Protein AF-A0A0C4E5B7-F1 (afdb_monomer_lite)

pLDDT: mean 74.97, std 14.16, range [29.95, 93.81]

Sequence (117 aa):
MAARSVPILGGSLIIRDPEQQQATRADAPASGTLDILVRSLEEIKSEADASVIVQELNPDYVVAGGKGAPERTFAIDRDAAIHFIKASAATPSVKRFIMISHLASRRSKPGWWSSDD

Foldseek 3Di:
DDPPPDPCQAEAEEEDAPVCVVVVVVVDDPDHDYDYDHDDLLVQQALVSLLVVCVVRVHQEYDYDDDDDPVRCCSRLPRSVVSNVVSLVVRPSHPDYDRDDDPPPDPDDPPPDDPVD

Organism: Magnaporthiopsis poae (strain ATCC 64411 / 73-15) (NCBI:txid644358)

Radius of gyration: 17.14 Å; chains: 1; bounding box: 44×32×56 Å

Structure (mmCIF, N/CA/C/O backbone):
data_AF-A0A0C4E5B7-F1
#
_entry.id   AF-A0A0C4E5B7-F1
#
loop_
_atom_site.group_PDB
_atom_site.id
_atom_site.type_symbol
_atom_site.label_atom_id
_atom_site.label_alt_id
_atom_site.label_comp_id
_atom_site.label_asym_id
_atom_site.label_entity_id
_atom_site.label_seq_id
_atom_site.pdbx_PDB_ins_code
_atom_site.Cartn_x
_atom_site.Cartn_y
_atom_site.Cartn_z
_atom_site.occupancy
_atom_site.B_iso_or_equiv
_atom_site.auth_seq_id
_atom_site.auth_comp_id
_atom_site.auth_asym_id
_atom_site.auth_atom_id
_atom_site.pdbx_PDB_model_num
ATOM 1 N N . MET A 1 1 ? -32.012 12.774 25.250 1.00 36.94 1 MET A N 1
ATOM 2 C CA . MET A 1 1 ? -31.388 11.851 24.277 1.00 36.94 1 MET A CA 1
ATOM 3 C C . MET A 1 1 ? -30.158 12.567 23.732 1.00 36.94 1 MET A C 1
ATOM 5 O O . MET A 1 1 ? -30.299 13.440 22.890 1.00 36.94 1 MET A O 1
ATOM 9 N N . ALA A 1 2 ? -28.989 12.361 24.341 1.00 32.16 2 ALA A N 1
ATOM 10 C CA . ALA A 1 2 ? -27.778 13.095 23.972 1.00 32.16 2 ALA A CA 1
ATOM 11 C C . ALA A 1 2 ? -27.152 12.444 22.735 1.00 32.16 2 ALA A C 1
ATOM 13 O O . ALA A 1 2 ? -26.903 11.237 22.738 1.00 32.16 2 ALA A O 1
ATOM 14 N N . ALA A 1 3 ? -26.929 13.238 21.686 1.00 33.00 3 ALA A N 1
ATOM 15 C CA . ALA A 1 3 ? -26.154 12.824 20.529 1.00 33.00 3 ALA A CA 1
ATOM 16 C C . ALA A 1 3 ? -24.765 12.401 21.020 1.00 33.00 3 ALA A C 1
ATOM 18 O O . ALA A 1 3 ? -23.990 13.218 21.513 1.00 33.00 3 ALA A O 1
ATOM 19 N N . ARG A 1 4 ? -24.473 11.100 20.943 1.00 30.06 4 ARG A N 1
ATOM 20 C CA . ARG A 1 4 ? -23.127 10.582 21.167 1.00 30.06 4 ARG A CA 1
ATOM 21 C C . ARG A 1 4 ? -22.273 11.044 19.992 1.00 30.06 4 ARG A C 1
ATOM 23 O O . ARG A 1 4 ? -22.243 10.388 18.957 1.00 30.06 4 ARG A O 1
ATOM 30 N N . SER A 1 5 ? -21.606 12.183 20.140 1.00 29.95 5 SER A N 1
ATOM 31 C CA . SER A 1 5 ? -20.465 12.532 19.302 1.00 29.95 5 SER A CA 1
ATOM 32 C C . SER A 1 5 ? -19.355 11.541 19.634 1.00 29.95 5 SER A C 1
ATOM 34 O O . SER A 1 5 ? -18.634 11.708 20.617 1.00 29.95 5 SER A O 1
ATOM 36 N N . VAL A 1 6 ? -19.276 10.455 18.871 1.00 37.78 6 VAL A N 1
ATOM 37 C CA . VAL A 1 6 ? -18.101 9.588 18.884 1.00 37.78 6 VAL A CA 1
ATOM 38 C C . VAL A 1 6 ? -16.981 10.411 18.244 1.00 37.78 6 VAL A C 1
ATOM 40 O O . VAL A 1 6 ? -17.129 10.785 17.078 1.00 37.78 6 VAL A O 1
ATOM 43 N N . PRO A 1 7 ? -15.901 10.760 18.966 1.00 39.31 7 PRO A N 1
ATOM 44 C CA . PRO A 1 7 ? -14.723 11.317 18.324 1.00 39.31 7 PRO A CA 1
ATOM 45 C C . PRO A 1 7 ? -14.244 10.244 17.353 1.00 39.31 7 PRO A C 1
ATOM 47 O O . PRO A 1 7 ? -14.017 9.104 17.759 1.00 39.31 7 PRO A O 1
ATOM 50 N N . ILE A 1 8 ? -14.169 10.572 16.069 1.00 43.94 8 ILE A N 1
ATOM 51 C CA . ILE A 1 8 ? -13.596 9.667 15.082 1.00 43.94 8 ILE A CA 1
ATOM 52 C C . ILE A 1 8 ? -12.106 9.604 15.429 1.00 43.94 8 ILE A C 1
ATOM 54 O O . ILE A 1 8 ? -11.342 10.499 15.079 1.00 43.94 8 ILE A O 1
ATOM 58 N N . LEU A 1 9 ? -11.715 8.589 16.199 1.00 44.91 9 LEU A N 1
ATOM 59 C CA . LEU A 1 9 ? -10.332 8.153 16.378 1.00 44.91 9 LEU A CA 1
ATOM 60 C C . LEU A 1 9 ? -9.888 7.550 15.039 1.00 44.91 9 LEU A C 1
ATOM 62 O O . LEU A 1 9 ? -9.827 6.340 14.902 1.00 44.91 9 LEU A O 1
ATOM 66 N N . GLY A 1 10 ? -9.749 8.397 14.019 1.00 48.69 10 GLY A N 1
ATOM 67 C CA . GLY A 1 10 ? -9.525 7.996 12.635 1.00 48.69 10 GLY A CA 1
ATOM 68 C C . GLY A 1 10 ? -8.053 8.076 12.274 1.00 48.69 10 GLY A C 1
ATOM 69 O O . GLY A 1 10 ? -7.648 9.063 11.662 1.00 48.69 10 GLY A O 1
ATOM 70 N N . GLY A 1 11 ? -7.260 7.080 12.660 1.00 55.56 11 GLY A N 1
ATOM 71 C CA . GLY A 1 11 ? -5.852 7.002 12.272 1.00 55.56 11 GLY A CA 1
ATOM 72 C C . GLY A 1 11 ? -5.744 6.649 10.788 1.00 55.56 11 GLY A C 1
ATOM 73 O O . GLY A 1 11 ? -6.164 5.571 10.361 1.00 55.56 11 GLY A O 1
ATOM 74 N N . SER A 1 12 ? -5.226 7.566 9.971 1.00 61.06 12 SER A N 1
ATOM 75 C CA . SER A 1 12 ? -4.914 7.294 8.561 1.00 61.06 12 SER A CA 1
ATOM 76 C C . SER A 1 12 ? -3.431 6.983 8.430 1.00 61.06 12 SER A C 1
ATOM 78 O O . SER A 1 12 ? -2.610 7.845 8.733 1.00 61.06 12 SER A O 1
ATOM 80 N N . LEU A 1 13 ? -3.093 5.780 7.957 1.00 64.25 13 LEU A N 1
ATOM 81 C CA . LEU A 1 13 ? -1.711 5.388 7.701 1.00 64.25 13 LEU A CA 1
ATOM 82 C C . LEU A 1 13 ? -1.312 5.781 6.280 1.00 64.25 13 LEU A C 1
ATOM 84 O O . LEU A 1 13 ? -1.826 5.242 5.294 1.00 64.25 13 LEU A O 1
ATOM 88 N N . ILE A 1 14 ? -0.348 6.695 6.192 1.00 67.31 14 ILE A N 1
ATOM 89 C CA . ILE A 1 14 ? 0.270 7.106 4.932 1.00 67.31 14 ILE A CA 1
ATOM 90 C C . ILE A 1 14 ? 1.734 6.672 4.936 1.00 67.31 14 ILE A C 1
ATOM 92 O O . ILE A 1 14 ? 2.491 7.081 5.817 1.00 67.31 14 ILE A O 1
ATOM 96 N N . ILE A 1 15 ? 2.129 5.888 3.928 1.00 69.00 15 ILE A N 1
ATOM 97 C CA . ILE A 1 15 ? 3.520 5.458 3.731 1.00 69.00 15 ILE A CA 1
ATOM 98 C C . ILE A 1 15 ? 4.174 6.327 2.651 1.00 69.00 15 ILE A C 1
ATOM 100 O O . ILE A 1 15 ? 3.642 6.441 1.544 1.00 69.00 15 ILE A O 1
ATOM 104 N N . ARG A 1 16 ? 5.302 6.977 2.978 1.00 68.81 16 ARG A N 1
ATOM 105 C CA . ARG A 1 16 ? 5.966 7.990 2.131 1.00 68.81 16 ARG A CA 1
ATOM 106 C C . ARG A 1 16 ? 7.491 7.878 2.117 1.0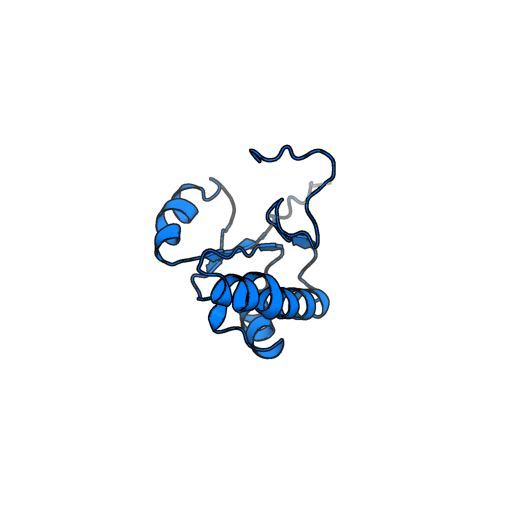0 68.81 16 ARG A C 1
ATOM 108 O O . ARG A 1 16 ? 8.097 7.311 3.024 1.00 68.81 16 ARG A O 1
ATOM 115 N N . ASP A 1 17 ? 8.082 8.520 1.111 1.00 69.31 17 ASP A N 1
ATOM 116 C CA . ASP A 1 17 ? 9.499 8.886 1.072 1.00 69.31 17 ASP A CA 1
ATOM 117 C C . ASP A 1 17 ? 9.831 9.880 2.214 1.00 69.31 17 ASP A C 1
ATOM 119 O O . ASP A 1 17 ? 9.032 10.796 2.458 1.00 69.31 17 ASP A O 1
ATOM 123 N N . PRO A 1 18 ? 10.978 9.739 2.913 1.00 70.12 18 PRO A N 1
ATOM 124 C CA . PRO A 1 18 ? 11.438 10.704 3.915 1.00 70.12 18 PRO A CA 1
ATOM 125 C C . PRO A 1 18 ? 11.383 12.173 3.481 1.00 70.12 18 PRO A C 1
ATOM 127 O O . PRO A 1 18 ? 10.997 13.025 4.283 1.00 70.12 18 PRO A O 1
ATOM 130 N N . GLU A 1 19 ? 11.687 12.485 2.220 1.00 73.38 19 GLU A N 1
ATOM 131 C CA . GLU A 1 19 ? 11.664 13.857 1.694 1.00 73.38 19 GLU A CA 1
ATOM 132 C C . GLU A 1 19 ? 10.256 14.478 1.712 1.00 73.38 19 GLU A C 1
ATOM 134 O O . GLU A 1 19 ? 10.094 15.695 1.801 1.00 73.38 19 GLU A O 1
ATOM 139 N N . GLN A 1 20 ? 9.212 13.648 1.674 1.00 72.31 20 GLN A N 1
ATOM 140 C CA . GLN A 1 20 ? 7.814 14.082 1.627 1.00 72.31 20 GLN A CA 1
ATOM 141 C C . GLN A 1 20 ? 7.190 14.260 3.018 1.00 72.31 20 GLN A C 1
ATOM 143 O O . GLN A 1 20 ? 6.048 14.723 3.131 1.00 72.31 20 GLN A O 1
ATOM 148 N N . GLN A 1 21 ? 7.913 13.912 4.087 1.00 74.81 21 GLN A N 1
ATOM 149 C CA . GLN A 1 21 ? 7.390 13.939 5.452 1.00 74.81 21 GLN A CA 1
ATOM 150 C C . GLN A 1 21 ? 6.958 15.346 5.879 1.00 74.81 21 GLN A C 1
ATOM 152 O O . GLN A 1 21 ? 5.886 15.515 6.461 1.00 74.81 21 GLN A O 1
ATOM 157 N N . GLN A 1 22 ? 7.780 16.358 5.588 1.00 75.31 22 GLN A N 1
ATOM 158 C CA . GLN A 1 22 ? 7.523 17.727 6.035 1.00 75.31 22 GLN A CA 1
ATOM 159 C C . GLN A 1 22 ? 6.290 18.331 5.355 1.00 75.31 22 GLN A C 1
ATOM 161 O O . GLN A 1 22 ? 5.458 18.932 6.032 1.00 75.31 22 GLN A O 1
ATOM 166 N N . ALA A 1 23 ? 6.144 18.128 4.043 1.00 79.56 23 ALA A N 1
ATOM 167 C CA . ALA A 1 23 ? 4.968 18.574 3.299 1.00 79.56 23 ALA A CA 1
ATOM 168 C C . ALA A 1 23 ? 3.695 17.867 3.794 1.00 79.56 23 ALA A C 1
ATOM 170 O O . ALA A 1 23 ? 2.709 18.521 4.104 1.00 79.56 23 ALA A O 1
ATOM 171 N N . THR A 1 24 ? 3.756 16.546 4.001 1.00 75.75 24 THR A N 1
ATOM 172 C CA . THR A 1 24 ? 2.607 15.768 4.502 1.00 75.75 24 THR A CA 1
ATOM 173 C C . THR A 1 24 ? 2.149 16.240 5.886 1.00 75.75 24 THR A C 1
ATOM 175 O O . THR A 1 24 ? 0.954 16.283 6.160 1.00 75.75 24 THR A O 1
ATOM 178 N N . ARG A 1 25 ? 3.085 16.618 6.769 1.00 75.62 25 ARG A N 1
ATOM 179 C CA . ARG A 1 25 ? 2.747 17.195 8.081 1.00 75.62 25 ARG A CA 1
ATOM 180 C C . ARG A 1 25 ? 2.100 18.571 7.973 1.00 75.62 25 ARG A C 1
ATOM 182 O O . ARG A 1 25 ? 1.232 18.875 8.781 1.00 75.62 25 ARG A O 1
ATOM 189 N N . ALA A 1 26 ? 2.528 19.392 7.017 1.00 80.31 26 ALA A N 1
ATOM 190 C CA . ALA A 1 26 ? 1.925 20.701 6.783 1.00 80.31 26 ALA A CA 1
ATOM 191 C C . ALA A 1 26 ? 0.475 20.585 6.278 1.00 80.31 26 ALA A C 1
ATOM 193 O O . ALA A 1 26 ? -0.349 21.430 6.612 1.00 80.31 26 ALA A O 1
ATOM 194 N N . ASP A 1 27 ? 0.167 19.508 5.552 1.00 77.12 27 ASP A N 1
ATOM 195 C CA . ASP A 1 27 ? -1.172 19.202 5.035 1.00 77.12 27 ASP A CA 1
ATOM 196 C C . ASP A 1 27 ? -2.060 18.439 6.038 1.00 77.12 27 ASP A C 1
ATOM 198 O O . ASP A 1 27 ? -3.188 18.055 5.711 1.00 77.12 27 ASP A O 1
ATOM 202 N N . ALA A 1 28 ? -1.573 18.184 7.259 1.00 73.06 28 ALA A N 1
ATOM 203 C CA . ALA A 1 28 ? -2.353 17.494 8.278 1.00 73.06 28 ALA A CA 1
ATOM 204 C C . ALA A 1 28 ? -3.615 18.306 8.641 1.00 73.06 28 ALA A C 1
ATOM 206 O O . ALA A 1 28 ? -3.565 19.536 8.732 1.00 73.06 28 ALA A O 1
ATOM 207 N N . PRO A 1 29 ? -4.762 17.641 8.863 1.00 70.56 29 PRO A N 1
ATOM 208 C CA . PRO A 1 29 ? -6.003 18.336 9.166 1.00 70.56 29 PRO A CA 1
ATOM 209 C C . PRO A 1 29 ? -5.893 19.124 10.478 1.00 70.56 29 PRO A C 1
ATOM 211 O O . PRO A 1 29 ? -5.235 18.702 11.426 1.00 70.56 29 PRO A O 1
ATOM 214 N N . ALA A 1 30 ? -6.603 20.255 10.556 1.00 69.00 30 ALA A N 1
ATOM 215 C CA . ALA A 1 30 ? -6.634 21.100 11.755 1.00 69.00 30 ALA A CA 1
ATOM 216 C C . ALA A 1 30 ? -7.236 20.392 12.990 1.00 69.00 30 ALA A C 1
ATOM 218 O O . ALA A 1 30 ? -7.070 20.861 14.116 1.00 69.00 30 ALA A O 1
ATOM 219 N N . SER A 1 31 ? -7.947 19.278 12.786 1.00 67.56 31 SER A N 1
ATOM 220 C CA . SER A 1 31 ? -8.476 18.406 13.833 1.00 67.56 31 SER A CA 1
ATOM 221 C C . SER A 1 31 ? -8.371 16.927 13.430 1.00 67.56 31 SER A C 1
ATOM 223 O O . SER A 1 31 ? -8.477 16.586 12.253 1.00 67.56 31 SER A O 1
ATOM 225 N N . GLY A 1 32 ? -8.174 16.045 14.416 1.00 68.19 32 GLY A N 1
ATOM 226 C CA . GLY A 1 32 ? -7.913 14.612 14.212 1.00 68.19 32 GLY A CA 1
ATOM 227 C C . GLY A 1 32 ? -6.438 14.236 14.406 1.00 68.19 32 GLY A C 1
ATOM 228 O O . GLY A 1 32 ? -5.605 15.094 14.691 1.00 68.19 32 GLY A O 1
ATOM 229 N N . THR A 1 33 ? -6.125 12.945 14.273 1.00 67.56 33 THR A N 1
ATOM 230 C CA . THR A 1 33 ? -4.759 12.406 14.389 1.00 67.56 33 THR A CA 1
ATOM 231 C C . THR A 1 33 ? -4.346 11.812 13.046 1.00 67.56 33 THR A C 1
ATOM 233 O O . THR A 1 33 ? -5.072 10.997 12.483 1.00 67.56 33 THR A O 1
ATOM 236 N N . LEU A 1 34 ? -3.199 12.245 12.517 1.00 71.75 34 LEU A N 1
ATOM 237 C CA . LEU A 1 34 ? -2.608 11.703 11.294 1.00 71.75 34 LEU A CA 1
ATOM 238 C C . LEU A 1 34 ? -1.309 10.970 11.640 1.00 71.75 34 LEU A C 1
ATOM 240 O O . LEU A 1 34 ? -0.298 11.608 11.942 1.00 71.75 34 LEU A O 1
ATOM 244 N N . ASP A 1 35 ? -1.335 9.643 11.551 1.00 70.56 35 ASP A N 1
ATOM 245 C CA . ASP A 1 35 ? -0.177 8.793 11.817 1.00 70.56 35 ASP A CA 1
ATOM 246 C C . ASP A 1 35 ? 0.638 8.596 10.532 1.00 70.56 35 ASP A C 1
ATOM 248 O O . ASP A 1 35 ? 0.312 7.803 9.645 1.00 70.56 35 ASP A O 1
ATOM 252 N N . ILE A 1 36 ? 1.717 9.369 10.409 1.00 69.75 36 ILE A N 1
ATOM 253 C CA . ILE A 1 36 ? 2.615 9.312 9.251 1.00 69.75 36 ILE A CA 1
ATOM 254 C C . ILE A 1 36 ? 3.728 8.310 9.537 1.00 69.75 36 ILE A C 1
ATOM 256 O O . ILE A 1 36 ? 4.609 8.574 10.360 1.00 69.75 36 ILE A O 1
ATOM 260 N N . LEU A 1 37 ? 3.743 7.207 8.790 1.00 74.38 37 LEU A N 1
ATOM 261 C CA . LEU A 1 37 ? 4.831 6.241 8.826 1.00 74.38 37 LEU A CA 1
ATOM 262 C C . LEU A 1 37 ? 5.752 6.446 7.626 1.00 74.38 37 LEU A C 1
ATOM 264 O O . LEU A 1 37 ? 5.386 6.220 6.475 1.00 74.38 37 LEU A O 1
ATOM 268 N N . VAL A 1 38 ? 6.992 6.831 7.899 1.00 71.56 38 VAL A N 1
ATOM 269 C CA . VAL A 1 38 ? 8.026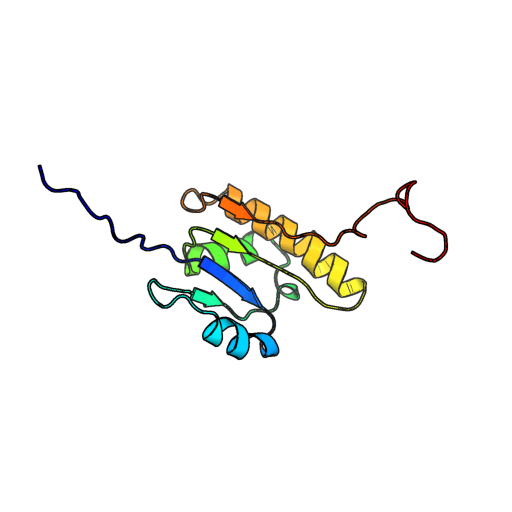 6.930 6.867 1.00 71.56 38 VAL A CA 1
ATOM 270 C C . VAL A 1 38 ? 8.807 5.619 6.840 1.00 71.56 38 VAL A C 1
ATOM 272 O O . VAL A 1 38 ? 9.631 5.353 7.716 1.00 71.56 38 VAL A O 1
ATOM 275 N N . ARG A 1 39 ? 8.529 4.783 5.839 1.00 72.00 39 ARG A N 1
ATOM 276 C CA . ARG A 1 39 ? 9.211 3.506 5.584 1.00 72.00 39 ARG A CA 1
ATOM 277 C C . ARG A 1 39 ? 9.360 3.317 4.081 1.00 72.00 39 ARG A C 1
ATOM 279 O O . ARG A 1 39 ? 8.460 3.668 3.321 1.00 72.00 39 ARG A O 1
ATOM 286 N N . SER A 1 40 ? 10.475 2.725 3.661 1.00 76.12 40 SER A N 1
ATOM 287 C CA . SER A 1 40 ? 10.611 2.281 2.276 1.00 76.12 40 SER A CA 1
ATOM 288 C C . SER A 1 40 ? 9.697 1.083 2.038 1.00 76.12 40 SER A C 1
ATOM 290 O O . SER A 1 40 ? 9.788 0.078 2.741 1.00 76.12 40 SER A O 1
ATOM 292 N N . LEU A 1 41 ? 8.833 1.184 1.029 1.00 78.94 41 LEU 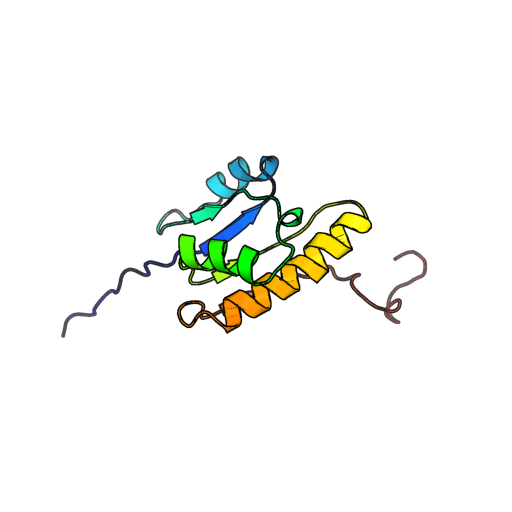A N 1
ATOM 293 C CA . LEU A 1 41 ? 7.990 0.071 0.586 1.00 78.94 41 LEU A CA 1
ATOM 294 C C . LEU A 1 41 ? 8.805 -1.050 -0.070 1.00 78.94 41 LEU A C 1
ATOM 296 O O . LEU A 1 41 ? 8.314 -2.164 -0.204 1.00 78.94 41 LEU A O 1
ATOM 300 N N . GLU A 1 42 ? 10.055 -0.782 -0.449 1.00 78.38 42 GLU A N 1
ATOM 301 C CA . GLU A 1 42 ? 10.937 -1.794 -1.030 1.00 78.38 42 GLU A CA 1
ATOM 302 C C . GLU A 1 42 ? 11.279 -2.901 -0.043 1.00 78.38 42 GLU A C 1
ATOM 304 O O . GLU A 1 42 ? 11.531 -4.018 -0.476 1.00 78.38 42 GLU A O 1
ATOM 309 N N . GLU A 1 43 ? 11.232 -2.632 1.258 1.00 82.00 43 GLU A N 1
ATOM 310 C CA . GLU A 1 43 ? 11.515 -3.633 2.291 1.00 82.00 43 GLU A CA 1
ATOM 311 C C . GLU A 1 43 ? 10.336 -4.586 2.531 1.00 82.00 43 GLU A C 1
ATOM 313 O O . GLU A 1 43 ? 10.458 -5.560 3.267 1.00 82.00 43 GLU A O 1
ATOM 318 N N . ILE A 1 44 ? 9.187 -4.342 1.895 1.00 86.12 44 ILE A N 1
ATOM 319 C CA . ILE A 1 44 ? 7.990 -5.168 2.047 1.00 86.12 44 ILE A CA 1
ATOM 320 C C . ILE A 1 44 ? 8.028 -6.279 1.004 1.00 86.12 44 ILE A C 1
ATOM 322 O O . ILE A 1 44 ? 7.654 -6.085 -0.154 1.00 86.12 44 ILE A O 1
ATOM 326 N N . LYS A 1 45 ? 8.515 -7.453 1.417 1.00 88.44 45 LYS A N 1
ATOM 327 C CA . LYS A 1 45 ? 8.703 -8.626 0.545 1.00 88.44 45 LYS A CA 1
ATOM 328 C C . LYS A 1 45 ? 7.694 -9.739 0.810 1.00 88.44 45 LYS A C 1
ATOM 330 O O . LYS A 1 45 ? 7.692 -10.754 0.113 1.00 88.44 45 LYS A O 1
ATOM 335 N N . SER A 1 46 ? 6.858 -9.574 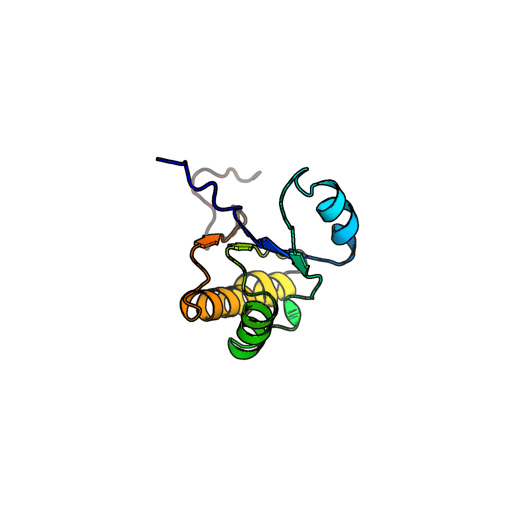1.830 1.00 90.38 46 SER A N 1
ATOM 336 C CA . SER A 1 46 ? 5.867 -10.555 2.233 1.00 90.38 46 SER A CA 1
ATOM 337 C C . SER A 1 46 ? 4.637 -9.912 2.874 1.00 90.38 46 SER A C 1
ATOM 339 O O . SER A 1 46 ? 4.635 -8.759 3.304 1.00 90.38 46 SER A O 1
ATOM 341 N N . GLU A 1 47 ? 3.566 -10.700 2.972 1.00 90.00 47 GLU A N 1
ATOM 342 C CA . GLU A 1 47 ? 2.370 -10.321 3.729 1.00 90.00 47 GLU A CA 1
ATOM 343 C C . GLU A 1 47 ? 2.665 -10.165 5.226 1.00 90.00 47 GLU A C 1
ATOM 345 O O . GLU A 1 47 ? 2.038 -9.336 5.881 1.00 90.00 47 GLU A O 1
ATOM 350 N N . ALA A 1 48 ? 3.636 -10.912 5.761 1.00 90.19 48 ALA A N 1
ATOM 351 C CA . ALA A 1 48 ? 4.058 -10.782 7.151 1.00 90.19 48 ALA A CA 1
ATOM 352 C C . ALA A 1 48 ? 4.681 -9.403 7.413 1.00 90.19 48 ALA A C 1
ATOM 354 O O . ALA A 1 48 ? 4.300 -8.748 8.381 1.00 90.19 48 ALA A O 1
ATOM 355 N N . ASP A 1 49 ? 5.542 -8.922 6.510 1.00 88.50 49 ASP A N 1
ATOM 356 C CA . ASP A 1 49 ? 6.159 -7.592 6.619 1.00 88.50 49 ASP A CA 1
ATOM 357 C C . ASP A 1 49 ? 5.090 -6.489 6.617 1.00 88.50 49 ASP A C 1
ATOM 359 O O . ASP A 1 49 ? 5.106 -5.582 7.449 1.00 88.50 49 ASP A O 1
ATOM 363 N N . ALA A 1 50 ? 4.106 -6.600 5.718 1.00 86.81 50 ALA A N 1
ATOM 364 C CA . ALA A 1 50 ? 2.981 -5.669 5.662 1.00 86.81 50 ALA A CA 1
ATOM 365 C C . ALA A 1 50 ? 2.083 -5.762 6.911 1.00 86.81 50 ALA A C 1
ATOM 367 O O . ALA A 1 50 ? 1.608 -4.742 7.413 1.00 86.81 50 ALA A O 1
ATOM 368 N N . SER A 1 51 ? 1.866 -6.970 7.438 1.00 87.44 51 SER A N 1
ATOM 369 C CA . SER A 1 51 ? 1.027 -7.205 8.619 1.00 87.44 51 SER A CA 1
ATOM 370 C C . SER A 1 51 ? 1.611 -6.578 9.877 1.00 87.44 51 SER A C 1
ATOM 372 O O . SER A 1 51 ? 0.852 -6.015 10.659 1.00 87.44 51 SER A O 1
ATOM 374 N N . VAL A 1 52 ? 2.937 -6.613 10.055 1.00 88.12 52 VAL A N 1
ATOM 375 C CA . VAL A 1 52 ? 3.610 -5.938 11.179 1.00 88.12 52 VAL A CA 1
ATOM 376 C C . VAL A 1 52 ? 3.262 -4.450 11.194 1.00 88.12 52 VAL A C 1
ATOM 378 O O . VAL A 1 52 ? 2.856 -3.928 12.228 1.00 88.12 52 VAL A O 1
ATOM 381 N N . ILE A 1 53 ? 3.327 -3.788 10.037 1.00 84.50 53 ILE A N 1
ATOM 382 C CA . ILE A 1 53 ? 3.016 -2.359 9.904 1.00 84.50 53 ILE A CA 1
ATOM 383 C C . ILE A 1 53 ? 1.537 -2.073 10.191 1.00 84.50 53 ILE A C 1
ATOM 385 O O . ILE A 1 53 ? 1.206 -1.133 10.915 1.00 84.50 53 ILE A O 1
ATOM 389 N N . VAL A 1 54 ? 0.635 -2.876 9.621 1.00 83.50 54 VAL A N 1
ATOM 390 C CA . VAL A 1 54 ? -0.812 -2.700 9.814 1.00 83.50 54 VAL A CA 1
ATOM 391 C C . VAL A 1 54 ? -1.199 -2.928 11.278 1.00 83.50 54 VAL A C 1
ATOM 393 O O . VAL A 1 54 ? -2.035 -2.199 11.806 1.00 83.50 54 VAL A O 1
ATOM 396 N N . GLN A 1 55 ? -0.580 -3.894 11.957 1.00 84.56 55 GLN A N 1
ATOM 397 C CA . GLN A 1 55 ? -0.835 -4.178 13.371 1.00 84.56 55 GLN A CA 1
ATOM 398 C C . GLN A 1 55 ? -0.242 -3.118 14.303 1.00 84.56 55 GLN A C 1
ATOM 400 O O . GLN A 1 55 ? -0.897 -2.756 15.277 1.00 84.56 55 GLN A O 1
ATOM 405 N N . GLU A 1 56 ? 0.958 -2.607 14.006 1.00 81.62 56 GLU A N 1
ATOM 406 C CA . GLU A 1 56 ? 1.618 -1.554 14.792 1.00 81.62 56 GLU A CA 1
ATOM 407 C C . GLU A 1 56 ? 0.755 -0.289 14.877 1.00 81.62 56 GLU A C 1
ATOM 409 O O . GLU A 1 56 ? 0.671 0.336 15.932 1.00 81.62 56 GLU A O 1
ATOM 414 N N . LEU A 1 57 ? 0.089 0.067 13.776 1.00 77.62 57 LEU A N 1
ATOM 415 C CA . LEU A 1 57 ? -0.635 1.333 13.658 1.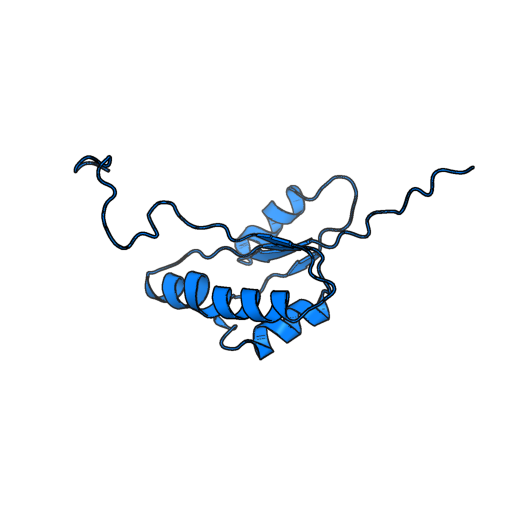00 77.62 57 LEU A CA 1
ATOM 416 C C . LEU A 1 57 ? -2.156 1.195 13.742 1.00 77.62 57 LEU A C 1
ATOM 418 O O . LEU A 1 57 ? -2.838 2.195 13.940 1.00 77.62 57 LEU A O 1
ATOM 422 N N . ASN A 1 58 ? -2.688 -0.021 13.591 1.00 78.31 58 ASN A N 1
ATOM 423 C CA . ASN A 1 58 ? -4.121 -0.328 13.573 1.00 78.31 58 ASN A CA 1
ATOM 424 C C . ASN A 1 58 ? -4.968 0.711 12.791 1.00 78.31 58 ASN A C 1
ATOM 426 O O . ASN A 1 58 ? -5.894 1.301 13.355 1.00 78.31 58 ASN A O 1
ATOM 430 N N . PRO A 1 59 ? -4.645 0.979 11.512 1.00 74.81 59 PRO A N 1
ATOM 431 C CA . PRO A 1 59 ? -5.233 2.094 10.784 1.00 74.81 59 PRO A CA 1
ATOM 432 C C . PRO A 1 59 ? -6.652 1.798 10.285 1.00 74.81 59 PRO A C 1
ATOM 434 O O . PRO A 1 59 ? -6.985 0.667 9.928 1.00 74.81 59 PRO A O 1
ATOM 437 N N . ASP A 1 60 ? -7.466 2.845 10.139 1.00 66.00 60 ASP A N 1
ATOM 438 C CA . ASP A 1 60 ? -8.769 2.756 9.462 1.00 66.00 60 ASP A CA 1
ATOM 439 C C . ASP A 1 60 ? -8.634 2.773 7.931 1.00 66.00 60 ASP A C 1
ATOM 441 O O . ASP A 1 60 ? -9.482 2.231 7.210 1.00 66.00 60 ASP A O 1
ATOM 445 N N . TYR A 1 61 ? -7.565 3.416 7.445 1.00 63.88 61 TYR A N 1
ATOM 446 C CA . TYR A 1 61 ? -7.249 3.619 6.033 1.00 63.88 61 TYR A CA 1
ATOM 447 C C . TYR A 1 6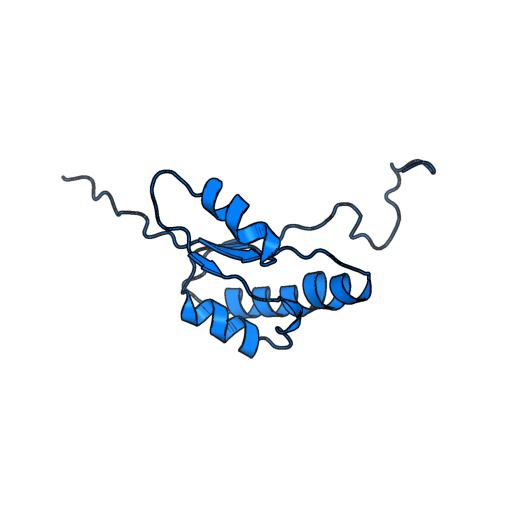1 ? -5.769 3.372 5.762 1.00 63.88 61 TYR A C 1
ATOM 449 O O . TYR A 1 61 ? -4.907 3.855 6.497 1.00 63.88 61 TYR A O 1
ATOM 457 N N . VAL A 1 62 ? -5.489 2.705 4.643 1.00 70.50 62 VAL A N 1
ATOM 458 C CA . VAL A 1 62 ? -4.134 2.527 4.109 1.00 70.50 62 VAL A CA 1
ATOM 459 C C . VAL A 1 62 ? -4.037 3.217 2.753 1.00 70.50 62 VAL A C 1
ATOM 461 O O . VAL A 1 62 ? -4.859 2.965 1.866 1.00 70.50 62 VAL A O 1
ATOM 464 N N . VAL A 1 63 ? -3.028 4.080 2.604 1.00 67.62 63 VAL A N 1
ATOM 465 C CA . VAL A 1 63 ? -2.681 4.749 1.343 1.00 67.62 63 VAL A CA 1
ATOM 466 C C . VAL A 1 63 ? -1.186 4.577 1.074 1.00 67.62 63 VAL A C 1
ATOM 468 O O . VAL A 1 63 ? -0.348 4.937 1.903 1.00 67.62 63 VAL A O 1
ATOM 471 N N . ALA A 1 64 ? -0.853 4.056 -0.106 1.00 68.06 64 ALA A N 1
ATOM 472 C CA . ALA A 1 64 ? 0.518 3.848 -0.565 1.00 68.06 64 ALA A CA 1
ATOM 473 C C . ALA A 1 64 ? 0.716 4.454 -1.963 1.00 68.06 64 ALA A C 1
ATOM 475 O O . ALA A 1 64 ? -0.213 4.476 -2.772 1.00 68.06 64 ALA A O 1
ATOM 476 N N . GLY A 1 65 ? 1.927 4.935 -2.247 1.00 62.69 65 GLY A N 1
ATOM 477 C CA . GLY A 1 65 ? 2.314 5.408 -3.576 1.00 62.69 65 GLY A CA 1
ATOM 478 C C . GLY A 1 65 ? 3.822 5.316 -3.785 1.00 62.69 65 GLY A C 1
ATOM 479 O O . GLY A 1 65 ? 4.588 5.740 -2.920 1.00 62.69 65 GLY A O 1
ATOM 480 N N . GLY A 1 66 ? 4.244 4.751 -4.918 1.00 59.94 66 GLY A N 1
ATOM 481 C CA . GLY A 1 66 ? 5.644 4.640 -5.312 1.00 59.94 66 GLY A CA 1
ATOM 482 C C . GLY A 1 66 ? 6.118 5.777 -6.224 1.00 59.94 66 GLY A C 1
ATOM 483 O O . GLY A 1 66 ? 5.344 6.414 -6.938 1.00 59.94 66 GLY A O 1
ATOM 484 N N . LYS A 1 67 ? 7.431 6.030 -6.203 1.00 60.62 67 LYS A N 1
ATOM 485 C CA . LYS A 1 67 ? 8.164 6.860 -7.172 1.00 60.62 67 LYS A CA 1
ATOM 486 C C . LYS A 1 67 ? 9.514 6.190 -7.426 1.00 60.62 67 LYS A C 1
ATOM 488 O O . LYS A 1 67 ? 10.201 5.840 -6.469 1.00 60.62 67 LYS A O 1
ATOM 493 N N . GLY A 1 68 ? 9.929 6.022 -8.682 1.00 66.44 68 GLY A N 1
ATOM 494 C CA . GLY A 1 68 ? 11.234 5.423 -8.969 1.00 66.44 68 GLY A CA 1
ATOM 495 C C . GLY A 1 68 ? 11.416 4.893 -10.388 1.00 66.44 68 GLY A C 1
ATOM 496 O O . GLY A 1 68 ? 10.549 5.059 -11.240 1.00 66.44 68 GLY A O 1
ATOM 497 N N . ALA A 1 69 ? 12.579 4.277 -10.613 1.00 71.06 69 ALA A N 1
ATOM 498 C CA . ALA A 1 69 ? 12.938 3.557 -11.836 1.00 71.06 69 ALA A CA 1
ATOM 499 C C . ALA A 1 69 ? 12.056 2.297 -12.037 1.00 71.06 69 ALA A C 1
ATOM 501 O O . ALA A 1 69 ? 11.399 1.870 -11.083 1.00 71.06 69 ALA A O 1
ATOM 502 N N . PRO A 1 70 ? 12.033 1.680 -13.236 1.00 75.00 70 PRO A N 1
ATOM 503 C CA . PRO A 1 70 ? 11.132 0.567 -13.564 1.00 75.00 70 PRO A CA 1
ATOM 504 C C . PRO A 1 70 ? 11.171 -0.603 -12.570 1.00 75.00 70 PRO A C 1
ATOM 506 O O . PRO A 1 70 ? 10.144 -1.213 -12.272 1.00 75.00 70 PRO A O 1
ATOM 509 N N . GLU A 1 71 ? 12.341 -0.896 -12.008 1.00 77.38 71 GLU A N 1
ATOM 510 C CA . GLU A 1 71 ? 12.536 -1.951 -11.013 1.00 77.38 71 GLU A CA 1
ATOM 511 C C . GLU A 1 71 ? 11.789 -1.630 -9.711 1.00 77.38 71 GLU A C 1
ATOM 513 O O . GLU A 1 71 ? 11.155 -2.507 -9.119 1.00 77.38 71 GLU A O 1
ATOM 518 N N . ARG A 1 72 ? 11.794 -0.352 -9.303 1.00 77.75 72 ARG A N 1
ATOM 519 C CA . ARG A 1 72 ? 11.047 0.136 -8.135 1.00 77.75 72 ARG A CA 1
ATOM 520 C C . ARG A 1 72 ? 9.546 0.113 -8.395 1.00 77.75 72 ARG A C 1
ATOM 522 O O . ARG A 1 72 ? 8.804 -0.217 -7.480 1.00 77.75 72 ARG A O 1
ATOM 529 N N . THR A 1 73 ? 9.091 0.371 -9.622 1.00 79.69 73 THR A N 1
ATOM 530 C CA . THR A 1 73 ? 7.666 0.240 -9.976 1.00 79.69 73 THR A CA 1
ATOM 531 C C . THR A 1 73 ? 7.161 -1.183 -9.749 1.00 79.69 73 THR A C 1
ATOM 533 O O . THR A 1 73 ? 6.112 -1.372 -9.142 1.00 79.69 73 THR A O 1
ATOM 536 N N . PHE A 1 74 ? 7.905 -2.210 -10.168 1.00 82.69 74 PHE A N 1
ATOM 537 C CA . PHE A 1 74 ? 7.486 -3.587 -9.893 1.00 82.69 74 PHE A CA 1
ATOM 538 C C . PHE A 1 74 ? 7.558 -3.931 -8.405 1.00 82.69 74 PHE A C 1
ATOM 540 O O . PHE A 1 74 ? 6.592 -4.464 -7.860 1.00 82.69 74 PHE A O 1
ATOM 547 N N . ALA A 1 75 ? 8.663 -3.592 -7.739 1.00 82.81 75 ALA A N 1
ATOM 548 C CA . ALA A 1 75 ? 8.838 -3.913 -6.326 1.00 82.81 75 ALA A CA 1
ATOM 549 C C . ALA A 1 75 ? 7.794 -3.221 -5.429 1.00 82.81 75 ALA A C 1
ATOM 551 O O . ALA A 1 75 ? 7.284 -3.831 -4.493 1.00 82.81 75 ALA A O 1
ATOM 552 N N . ILE A 1 76 ? 7.462 -1.962 -5.718 1.00 81.75 76 ILE A N 1
ATOM 553 C CA . ILE A 1 76 ? 6.601 -1.127 -4.875 1.00 81.75 76 ILE A CA 1
ATOM 554 C C . ILE A 1 76 ? 5.147 -1.180 -5.353 1.00 81.75 76 ILE A C 1
ATOM 556 O O . ILE A 1 76 ? 4.266 -1.624 -4.616 1.00 81.75 76 ILE A O 1
ATOM 560 N N . ASP A 1 77 ? 4.885 -0.748 -6.589 1.00 81.19 77 ASP A N 1
ATOM 561 C CA . ASP A 1 77 ? 3.520 -0.524 -7.085 1.00 81.19 77 ASP A CA 1
ATOM 562 C C . ASP A 1 77 ? 2.789 -1.834 -7.428 1.00 81.19 77 ASP A C 1
ATOM 564 O O . ASP A 1 77 ? 1.563 -1.841 -7.553 1.00 81.19 77 ASP A O 1
ATOM 568 N N . ARG A 1 78 ? 3.516 -2.956 -7.552 1.00 84.75 78 ARG A N 1
ATOM 569 C CA . ARG A 1 78 ? 2.936 -4.298 -7.717 1.00 84.75 78 ARG A CA 1
ATOM 570 C C . ARG A 1 78 ? 3.156 -5.173 -6.488 1.00 84.75 78 ARG A C 1
ATOM 572 O O . ARG A 1 78 ? 2.179 -5.577 -5.864 1.00 84.75 78 ARG A O 1
ATOM 579 N N . ASP A 1 79 ? 4.405 -5.499 -6.166 1.00 89.81 79 ASP A N 1
ATOM 580 C CA . ASP A 1 79 ? 4.703 -6.570 -5.208 1.00 89.81 79 ASP A CA 1
ATOM 581 C C . ASP A 1 79 ? 4.340 -6.147 -3.772 1.00 89.81 79 ASP A C 1
ATOM 583 O O . ASP A 1 79 ? 3.490 -6.780 -3.138 1.00 89.81 79 ASP A O 1
ATOM 587 N N . ALA A 1 80 ? 4.864 -5.014 -3.292 1.00 86.25 80 ALA A N 1
ATOM 588 C CA . ALA A 1 80 ? 4.508 -4.473 -1.977 1.00 86.25 80 ALA A CA 1
ATOM 589 C C . ALA A 1 80 ? 3.009 -4.135 -1.870 1.00 86.25 80 ALA A C 1
ATOM 591 O O . ALA A 1 80 ? 2.372 -4.448 -0.861 1.00 86.25 80 ALA A O 1
ATOM 592 N N . ALA A 1 81 ? 2.412 -3.559 -2.920 1.00 87.12 81 ALA A N 1
ATOM 593 C CA . ALA A 1 81 ? 0.979 -3.266 -2.954 1.00 87.12 81 ALA A CA 1
ATOM 594 C C . ALA A 1 81 ? 0.114 -4.527 -2.748 1.00 87.12 81 ALA A C 1
ATOM 596 O O . ALA A 1 81 ? -0.839 -4.496 -1.968 1.00 87.12 81 ALA A O 1
ATOM 597 N N . ILE A 1 82 ? 0.468 -5.661 -3.370 1.00 90.94 82 ILE A N 1
ATOM 598 C CA . ILE A 1 82 ? -0.220 -6.947 -3.159 1.00 90.94 82 ILE A CA 1
ATOM 599 C C . ILE A 1 82 ? -0.136 -7.383 -1.693 1.00 90.94 82 ILE A C 1
ATOM 601 O O . ILE A 1 82 ? -1.138 -7.833 -1.132 1.00 90.94 82 ILE A O 1
ATOM 605 N N . HIS A 1 83 ? 1.032 -7.249 -1.063 1.00 92.44 83 HIS A N 1
ATOM 606 C CA . HIS A 1 83 ? 1.209 -7.604 0.345 1.00 92.44 83 HIS A CA 1
ATOM 607 C C . HIS A 1 83 ? 0.336 -6.746 1.269 1.00 92.44 83 HIS A C 1
ATOM 609 O O . HIS A 1 83 ? -0.334 -7.293 2.145 1.00 92.44 83 HIS A O 1
ATOM 615 N N . PHE A 1 84 ? 0.249 -5.436 1.022 1.00 89.56 84 PHE A N 1
ATOM 616 C CA . PHE A 1 84 ? -0.635 -4.547 1.781 1.00 89.56 84 PHE A CA 1
ATOM 617 C C . PHE A 1 84 ? -2.117 -4.840 1.569 1.00 89.56 84 PHE A C 1
ATOM 619 O O . PHE A 1 84 ? -2.878 -4.778 2.534 1.00 89.56 84 PHE A O 1
ATOM 626 N N . ILE A 1 85 ? -2.536 -5.186 0.349 1.00 90.69 85 ILE A N 1
ATOM 627 C CA . ILE A 1 85 ? -3.925 -5.578 0.075 1.00 90.69 85 ILE A CA 1
ATOM 628 C C . ILE A 1 85 ? -4.291 -6.817 0.896 1.00 90.69 85 ILE A C 1
ATOM 630 O O . ILE A 1 85 ? -5.333 -6.827 1.550 1.00 90.69 85 ILE A O 1
ATOM 634 N N . LYS A 1 86 ? -3.429 -7.843 0.901 1.00 93.81 86 LYS A N 1
ATOM 635 C CA . LYS A 1 86 ? -3.667 -9.076 1.666 1.00 93.81 86 LYS A CA 1
ATOM 636 C C . LYS A 1 86 ? -3.705 -8.820 3.172 1.00 93.81 86 LYS A C 1
ATOM 638 O O . LYS A 1 86 ? -4.686 -9.185 3.812 1.00 93.81 86 LYS A O 1
ATOM 643 N N . ALA A 1 87 ? -2.706 -8.114 3.705 1.00 90.88 87 ALA A N 1
ATOM 644 C CA . ALA A 1 87 ? -2.639 -7.775 5.127 1.00 90.88 87 ALA A CA 1
ATOM 645 C C . ALA A 1 87 ? -3.852 -6.943 5.578 1.00 90.88 87 ALA A C 1
ATOM 647 O O . ALA A 1 87 ? -4.437 -7.197 6.630 1.00 90.88 87 ALA A O 1
ATOM 648 N N . SER A 1 88 ? -4.279 -5.984 4.750 1.00 88.88 88 SER A N 1
ATOM 649 C CA . SER A 1 88 ? -5.469 -5.169 5.014 1.00 88.88 88 SER A CA 1
ATOM 650 C C . SER A 1 88 ? -6.744 -6.011 5.003 1.00 88.88 88 SER A C 1
ATOM 652 O O . SER A 1 88 ? -7.556 -5.894 5.912 1.00 88.88 88 SER A O 1
ATOM 654 N N . ALA A 1 89 ? -6.911 -6.897 4.016 1.00 90.31 89 ALA A N 1
ATOM 655 C CA . ALA A 1 89 ? -8.071 -7.785 3.930 1.00 90.31 89 ALA A CA 1
ATOM 656 C C . ALA A 1 89 ? -8.144 -8.788 5.095 1.00 90.31 89 ALA A C 1
ATOM 658 O O . ALA A 1 89 ? -9.238 -9.143 5.533 1.00 90.31 89 ALA A O 1
ATOM 659 N N . ALA A 1 90 ? -6.992 -9.227 5.607 1.00 91.88 90 ALA A N 1
ATOM 660 C CA . ALA A 1 90 ? -6.896 -10.107 6.768 1.00 91.88 90 ALA A CA 1
ATOM 661 C C . ALA A 1 90 ? -7.124 -9.382 8.107 1.00 91.88 90 ALA A C 1
ATOM 663 O O . ALA A 1 90 ? -7.315 -10.044 9.126 1.00 91.88 90 ALA A O 1
ATOM 664 N N . THR A 1 91 ? -7.121 -8.044 8.124 1.00 87.81 91 THR A N 1
ATOM 665 C CA . THR A 1 91 ? -7.217 -7.234 9.344 1.00 87.81 91 THR A CA 1
ATOM 666 C C . THR A 1 91 ? -8.630 -6.660 9.509 1.00 87.81 91 THR A C 1
ATOM 668 O O . THR A 1 91 ? -8.984 -5.700 8.825 1.00 87.81 91 THR A O 1
ATOM 671 N N . PRO A 1 92 ? -9.457 -7.162 10.452 1.00 87.44 92 PRO A N 1
ATOM 672 C CA . PRO A 1 92 ? -10.858 -6.749 10.568 1.00 87.44 92 PRO A CA 1
ATOM 673 C C . PRO A 1 92 ? -11.083 -5.268 10.898 1.00 87.44 92 PRO A C 1
ATOM 675 O O . PRO A 1 92 ? -12.190 -4.769 10.674 1.00 87.44 92 PRO A O 1
ATOM 678 N N . SER A 1 93 ? -10.099 -4.568 11.472 1.00 82.31 93 SER A N 1
ATOM 679 C CA . SER A 1 93 ? -10.187 -3.130 11.761 1.00 82.31 93 SER A CA 1
ATOM 680 C C . SER A 1 93 ? -10.066 -2.266 10.507 1.00 82.31 93 SER A C 1
ATOM 682 O O . SER A 1 93 ? -10.748 -1.246 10.435 1.00 82.31 93 SER A O 1
ATOM 684 N N . VAL A 1 94 ? -9.326 -2.703 9.483 1.00 83.06 94 VAL A N 1
ATOM 685 C CA . VAL A 1 94 ? -9.200 -1.966 8.221 1.00 83.06 94 VAL A CA 1
ATOM 686 C C . VAL A 1 94 ? -10.518 -2.063 7.458 1.00 83.06 94 VAL A C 1
ATOM 688 O O . VAL A 1 94 ? -10.900 -3.114 6.944 1.00 83.06 94 VAL A O 1
ATOM 691 N N . LYS A 1 95 ? -11.258 -0.955 7.390 1.00 83.62 95 LYS A N 1
ATOM 692 C CA . LYS A 1 95 ? -12.576 -0.931 6.731 1.00 83.62 95 LYS A CA 1
ATOM 693 C C . LYS A 1 95 ? -12.498 -0.575 5.257 1.00 83.62 95 LYS A C 1
ATOM 695 O O . LYS A 1 95 ? -13.432 -0.870 4.513 1.00 83.62 95 LYS A O 1
ATOM 700 N N . ARG A 1 96 ? -11.444 0.133 4.848 1.00 82.81 96 ARG A N 1
ATOM 701 C CA . ARG A 1 96 ? -11.315 0.711 3.508 1.00 82.81 96 ARG A CA 1
ATOM 702 C C . ARG A 1 96 ? -9.853 0.675 3.070 1.00 82.81 96 ARG A C 1
ATOM 704 O O . ARG A 1 96 ? -8.965 1.040 3.832 1.00 82.81 96 ARG A O 1
ATOM 711 N N . PHE A 1 97 ? -9.624 0.280 1.822 1.00 82.75 97 PHE A N 1
ATOM 712 C CA . PHE A 1 97 ? -8.308 0.284 1.185 1.00 82.75 97 PHE A CA 1
ATOM 713 C C . PHE A 1 97 ? -8.377 1.126 -0.087 1.00 82.75 97 PHE A C 1
ATOM 715 O O . PHE A 1 97 ? -9.232 0.875 -0.939 1.00 82.75 97 PHE A O 1
ATOM 722 N N . ILE A 1 98 ? -7.508 2.129 -0.213 1.00 83.12 98 ILE A N 1
ATOM 723 C CA . ILE A 1 98 ? -7.489 3.022 -1.375 1.00 83.12 98 ILE A CA 1
ATOM 724 C C . ILE A 1 98 ? -6.201 2.773 -2.152 1.00 83.12 98 ILE A C 1
ATOM 726 O O . ILE A 1 98 ? -5.109 3.085 -1.682 1.00 83.12 98 ILE A O 1
ATOM 730 N N . MET A 1 99 ? -6.343 2.242 -3.366 1.00 82.81 99 MET A N 1
ATOM 731 C CA . MET A 1 99 ? -5.236 2.085 -4.304 1.00 82.81 99 MET A CA 1
ATOM 732 C C . MET A 1 99 ? -5.246 3.227 -5.318 1.00 82.81 99 MET A C 1
ATOM 734 O O . MET A 1 99 ? -6.244 3.439 -6.005 1.00 82.81 99 MET A O 1
ATOM 738 N N . ILE A 1 100 ? -4.130 3.946 -5.424 1.00 79.19 100 ILE A N 1
ATOM 739 C CA . ILE A 1 100 ? -3.951 5.028 -6.395 1.00 79.19 100 ILE A CA 1
ATOM 740 C C . ILE A 1 100 ? -3.007 4.521 -7.485 1.00 79.19 100 ILE A C 1
ATOM 742 O O . ILE A 1 100 ? -1.841 4.250 -7.222 1.00 79.19 100 ILE A O 1
ATOM 746 N N . SER A 1 101 ? -3.514 4.377 -8.710 1.00 75.75 101 SER A N 1
ATOM 747 C CA . SER A 1 101 ? -2.739 3.895 -9.861 1.00 75.75 101 SER A CA 1
ATOM 748 C C . SER A 1 101 ? -2.460 5.011 -10.868 1.00 75.75 101 SER A C 1
ATOM 750 O O . SER A 1 101 ? -3.240 5.951 -11.009 1.00 75.75 101 SER A O 1
ATOM 752 N N . HIS A 1 102 ? -1.368 4.881 -11.623 1.00 76.75 102 HIS A N 1
ATOM 753 C CA . HIS A 1 102 ? -1.043 5.794 -12.719 1.00 76.75 102 HIS A CA 1
ATOM 754 C C . HIS A 1 102 ? -1.846 5.449 -13.987 1.00 76.75 102 HIS A C 1
ATOM 756 O O . HIS A 1 102 ? -1.974 4.273 -14.330 1.00 76.75 102 HIS A O 1
ATOM 762 N N . LEU A 1 103 ? -2.337 6.454 -14.724 1.00 72.94 103 LEU A N 1
ATOM 763 C CA . LEU A 1 103 ? -3.164 6.278 -15.933 1.00 72.94 103 LEU A CA 1
ATOM 764 C C . LEU A 1 103 ? -2.503 5.424 -17.029 1.00 72.94 103 LEU A C 1
ATOM 766 O O . LEU A 1 103 ? -3.202 4.730 -17.771 1.00 72.94 103 LEU A O 1
ATOM 770 N N . ALA A 1 104 ? -1.171 5.445 -17.114 1.00 73.38 104 ALA A N 1
ATOM 771 C CA . ALA A 1 104 ? -0.413 4.628 -18.061 1.00 73.38 104 ALA A CA 1
ATOM 772 C C . ALA A 1 104 ? -0.149 3.187 -17.583 1.00 73.38 104 ALA A C 1
ATOM 774 O O . ALA A 1 104 ? 0.507 2.432 -18.292 1.00 73.38 104 ALA A O 1
ATOM 775 N N . SER A 1 105 ? -0.662 2.776 -16.415 1.00 76.62 105 SER A N 1
ATOM 776 C CA . SER A 1 105 ? -0.542 1.400 -15.895 1.00 76.62 105 SER A CA 1
ATOM 777 C C . SER A 1 105 ? -1.452 0.450 -16.681 1.00 76.62 105 SER A C 1
ATOM 779 O O . SER A 1 105 ? -2.496 0.003 -16.206 1.00 76.62 105 SER A O 1
ATOM 781 N N . ARG A 1 106 ? -1.100 0.203 -17.943 1.00 80.19 106 ARG A N 1
ATOM 782 C CA . ARG A 1 106 ? -1.918 -0.493 -18.939 1.00 80.19 106 ARG A CA 1
ATOM 783 C C . ARG A 1 106 ? -1.059 -1.462 -19.740 1.00 80.19 106 ARG A C 1
ATOM 785 O O . ARG A 1 106 ? 0.111 -1.207 -19.990 1.00 80.19 106 ARG A O 1
ATOM 792 N N . ARG A 1 107 ? -1.664 -2.567 -20.185 1.00 82.75 107 ARG A N 1
ATOM 793 C CA . ARG A 1 107 ? -0.988 -3.565 -21.038 1.00 82.75 107 ARG A CA 1
ATOM 794 C C . ARG A 1 107 ? -0.799 -3.091 -22.479 1.00 82.75 107 ARG A C 1
ATOM 796 O O . ARG A 1 107 ? 0.054 -3.613 -23.183 1.00 82.75 107 ARG A O 1
ATOM 803 N N . SER A 1 108 ? -1.611 -2.136 -22.917 1.00 83.81 108 SER A N 1
ATOM 804 C CA . SER A 1 108 ? -1.567 -1.574 -24.261 1.00 83.81 108 SER A CA 1
ATOM 805 C C . SER A 1 108 ? -1.962 -0.103 -24.240 1.00 83.81 108 SER A C 1
ATOM 807 O O . SER A 1 108 ? -2.695 0.347 -23.352 1.00 83.81 108 SER A O 1
ATOM 809 N N . LYS A 1 109 ? -1.500 0.627 -25.258 1.00 81.69 109 LYS A N 1
ATOM 810 C CA . LYS A 1 109 ? -1.909 2.004 -25.528 1.00 81.69 109 LYS A CA 1
ATOM 811 C C . LYS A 1 109 ? -3.442 2.066 -25.676 1.00 81.69 109 LYS A C 1
ATOM 813 O O . LYS A 1 109 ? -3.999 1.270 -26.435 1.00 81.69 109 LYS A O 1
ATOM 818 N N . PRO A 1 110 ? -4.147 2.938 -24.936 1.00 82.56 110 PRO A N 1
ATOM 819 C CA . PRO A 1 110 ? -5.571 3.159 -25.142 1.00 82.56 110 PRO A CA 1
ATOM 820 C C . PRO A 1 110 ? -5.823 3.728 -26.543 1.00 82.56 110 PRO A C 1
ATOM 822 O O . PRO A 1 110 ? -5.052 4.548 -27.034 1.00 82.56 110 PRO A O 1
ATOM 825 N N . GLY A 1 111 ? -6.933 3.327 -27.167 1.00 88.19 111 GLY A N 1
ATOM 826 C CA . GLY A 1 111 ? -7.250 3.701 -28.553 1.00 88.19 111 GLY A CA 1
ATOM 827 C C . GLY A 1 111 ? -7.496 5.196 -28.789 1.00 88.19 111 GLY A C 1
ATOM 828 O O . GLY A 1 111 ? -7.601 5.613 -29.934 1.00 88.19 111 GLY A O 1
ATOM 829 N N . TRP A 1 112 ? -7.593 5.995 -27.724 1.00 86.38 112 TRP A N 1
ATOM 830 C CA . TRP A 1 112 ? -7.780 7.446 -27.783 1.00 86.38 112 TRP A CA 1
ATOM 831 C C . TRP A 1 112 ? -6.494 8.251 -27.549 1.00 86.38 112 TRP A C 1
ATOM 833 O O . TRP A 1 112 ? -6.568 9.474 -27.504 1.00 86.38 112 TRP A O 1
ATOM 843 N N . TRP A 1 113 ? -5.336 7.605 -27.365 1.00 86.06 113 TRP A N 1
ATOM 844 C CA . TRP A 1 113 ? -4.052 8.311 -27.362 1.00 86.06 113 TRP A CA 1
ATOM 845 C C . TRP A 1 113 ? -3.529 8.474 -28.789 1.00 86.06 113 TRP A C 1
ATOM 847 O O . TRP A 1 113 ? -3.422 7.502 -29.541 1.00 86.06 113 TRP A O 1
ATOM 857 N N . SER A 1 114 ? -3.148 9.700 -29.127 1.00 85.44 114 SER A N 1
ATOM 858 C CA . SER A 1 114 ? -2.381 10.035 -30.324 1.00 85.44 114 SER A CA 1
ATOM 859 C C . SER A 1 114 ? -0.930 9.576 -30.180 1.00 85.44 114 SER A C 1
ATOM 861 O O . SER A 1 114 ? -0.497 9.228 -29.089 1.00 85.44 114 SER A O 1
ATOM 863 N N . SER A 1 115 ? -0.146 9.549 -31.258 1.00 81.50 115 SER A N 1
ATOM 864 C CA . SER A 1 115 ? 1.292 9.232 -31.198 1.00 81.50 115 SER A CA 1
ATOM 865 C C . SER A 1 115 ? 2.109 10.189 -30.322 1.00 81.50 115 SER A C 1
ATOM 867 O O . SER A 1 115 ? 3.177 9.785 -29.870 1.00 81.50 115 SER A O 1
ATOM 869 N N . ASP A 1 116 ? 1.591 11.391 -30.069 1.00 81.44 116 ASP A N 1
ATOM 870 C CA . ASP A 1 116 ? 2.245 12.434 -29.276 1.00 81.44 116 ASP A CA 1
ATOM 871 C C . ASP A 1 116 ? 1.891 12.353 -27.772 1.00 81.44 116 ASP A C 1
ATOM 873 O O . ASP A 1 116 ? 2.517 13.044 -26.968 1.00 81.44 116 ASP A O 1
ATOM 877 N N . ASP A 1 117 ? 0.925 11.495 -27.401 1.00 70.31 117 ASP A N 1
ATOM 878 C CA . ASP A 1 117 ? 0.612 11.080 -26.018 1.00 70.31 117 ASP A CA 1
ATOM 879 C C . ASP A 1 117 ? 1.414 9.834 -25.594 1.00 70.31 117 ASP A C 1
ATOM 881 O O . ASP A 1 117 ? 1.937 9.838 -24.456 1.00 70.31 117 ASP A O 1
#

Secondary structure (DSSP, 8-state):
-----------EEEEE-GGGHHHHHHTS-SSS-EEEEE--GGG--SHHHHHHHHHHH--SEEEE---SSHHHIIIIIIIIHHHHHHHHHH-TT--EEEE---TT-SSS--TT--TT-